Protein AF-A0A7K1J5N8-F1 (afdb_monomer)

InterPro domains:
  IPR025191 Protein of unknown function DUF4125 [PF13526] (4-73)

Structure (mmCIF, N/CA/C/O backbone):
data_AF-A0A7K1J5N8-F1
#
_entry.id   AF-A0A7K1J5N8-F1
#
loop_
_a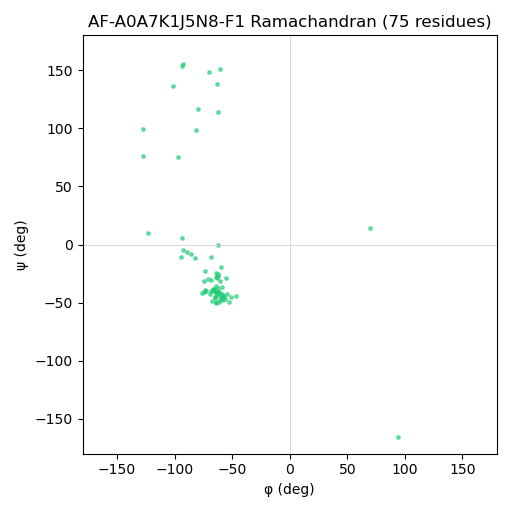tom_site.group_PDB
_atom_site.id
_atom_site.type_symbol
_atom_site.label_atom_id
_atom_site.label_alt_id
_atom_site.label_comp_id
_atom_site.label_asym_id
_atom_site.label_entity_id
_atom_site.label_seq_id
_atom_site.pdbx_PDB_ins_code
_atom_site.Cartn_x
_atom_site.Cartn_y
_atom_site.Cartn_z
_atom_site.occupancy
_atom_site.B_iso_or_equiv
_atom_site.auth_seq_id
_atom_site.auth_comp_id
_atom_site.auth_asym_id
_atom_site.auth_atom_id
_atom_site.pdbx_PDB_model_num
ATOM 1 N N . MET A 1 1 ? -2.666 -3.573 17.593 1.00 64.12 1 MET A N 1
ATOM 2 C CA . MET A 1 1 ? -1.826 -2.827 16.638 1.00 64.12 1 MET A CA 1
ATOM 3 C C . MET A 1 1 ? -2.326 -1.398 16.630 1.00 64.12 1 MET A C 1
ATOM 5 O O . MET A 1 1 ? -3.531 -1.208 16.717 1.00 64.12 1 MET A O 1
ATOM 9 N N . ASN A 1 2 ? -1.430 -0.423 16.635 1.00 81.44 2 ASN A N 1
ATOM 10 C CA . ASN A 1 2 ? -1.773 0.995 16.754 1.00 81.44 2 ASN A CA 1
ATOM 11 C C . ASN A 1 2 ? -1.924 1.579 15.341 1.00 81.44 2 ASN A C 1
ATOM 13 O O . ASN A 1 2 ? -1.265 1.092 14.424 1.00 81.44 2 ASN A O 1
ATOM 17 N N . GLU A 1 3 ? -2.685 2.657 15.162 1.00 81.25 3 GLU A N 1
ATOM 18 C CA . GLU A 1 3 ? -2.888 3.304 13.851 1.00 81.25 3 GLU A CA 1
ATOM 19 C C . GLU A 1 3 ? -1.566 3.614 13.122 1.00 81.25 3 GLU A C 1
ATOM 21 O O . GLU A 1 3 ? -1.376 3.243 11.969 1.00 81.25 3 GLU A O 1
ATOM 26 N N . GLN A 1 4 ? -0.580 4.158 13.837 1.00 82.56 4 GLN A N 1
ATOM 27 C CA . GLN A 1 4 ? 0.763 4.438 13.309 1.00 82.56 4 GLN A CA 1
ATOM 28 C C . GLN A 1 4 ? 1.482 3.182 12.777 1.00 82.56 4 GLN A C 1
ATOM 30 O O . GLN A 1 4 ? 2.203 3.236 11.778 1.00 82.56 4 GLN A O 1
ATOM 35 N N . GLN A 1 5 ? 1.291 2.035 13.437 1.00 84.94 5 GLN A N 1
ATOM 36 C CA . GLN A 1 5 ? 1.864 0.759 13.001 1.00 84.94 5 GLN A CA 1
ATOM 37 C C . GLN A 1 5 ? 1.134 0.225 11.768 1.00 84.94 5 GLN A C 1
ATOM 39 O O . GLN A 1 5 ? 1.781 -0.287 10.858 1.00 84.94 5 GLN A O 1
ATOM 44 N N . LEU A 1 6 ? -0.189 0.385 11.727 1.00 86.62 6 LEU A N 1
ATOM 45 C CA . LEU A 1 6 ? -1.031 -0.016 10.606 1.00 86.62 6 LEU A CA 1
ATOM 46 C C . LEU A 1 6 ? -0.683 0.779 9.340 1.00 86.62 6 LEU A C 1
ATOM 48 O O . LEU A 1 6 ? -0.387 0.190 8.304 1.00 86.62 6 LEU A O 1
ATOM 52 N N . VAL A 1 7 ? -0.599 2.107 9.447 1.00 86.50 7 VAL A N 1
ATOM 53 C CA . VAL A 1 7 ? -0.173 2.994 8.353 1.00 86.50 7 VAL A CA 1
ATOM 54 C C . VAL A 1 7 ? 1.234 2.637 7.873 1.00 86.50 7 VAL A C 1
ATOM 56 O O . VAL A 1 7 ? 1.480 2.540 6.673 1.00 86.50 7 VAL A O 1
ATOM 59 N N . SER A 1 8 ? 2.160 2.363 8.796 1.00 86.94 8 SER A N 1
ATOM 60 C CA . SER A 1 8 ? 3.523 1.952 8.438 1.00 86.94 8 SER A CA 1
ATOM 61 C C . SER A 1 8 ? 3.560 0.627 7.668 1.00 86.94 8 SER A C 1
ATOM 63 O O . SER A 1 8 ? 4.373 0.476 6.755 1.00 86.94 8 SER A O 1
ATOM 65 N N . GLN A 1 9 ? 2.703 -0.336 8.019 1.00 88.00 9 GLN A N 1
ATOM 66 C CA . GLN A 1 9 ? 2.586 -1.601 7.290 1.00 88.00 9 GLN A CA 1
ATOM 67 C C . GLN A 1 9 ? 2.005 -1.393 5.895 1.00 88.00 9 GLN A C 1
ATOM 69 O O . GLN A 1 9 ? 2.623 -1.831 4.930 1.00 88.00 9 GLN A O 1
ATOM 74 N N . ILE A 1 10 ? 0.901 -0.649 5.781 1.00 87.69 10 ILE A N 1
ATOM 75 C CA . ILE A 1 10 ? 0.281 -0.304 4.495 1.00 87.69 10 ILE A CA 1
ATOM 76 C C . ILE A 1 10 ? 1.310 0.327 3.557 1.00 87.69 10 ILE A C 1
ATOM 78 O O . ILE A 1 10 ? 1.488 -0.133 2.435 1.00 87.69 10 ILE A O 1
ATOM 82 N N . ILE A 1 11 ? 2.058 1.327 4.031 1.00 86.50 11 ILE A N 1
ATOM 83 C CA . ILE A 1 11 ? 3.057 2.015 3.207 1.00 86.50 11 ILE A CA 1
ATOM 84 C C . ILE A 1 11 ? 4.190 1.074 2.777 1.00 86.50 11 ILE A C 1
ATOM 86 O O . ILE A 1 11 ? 4.719 1.219 1.676 1.00 86.50 11 ILE A O 1
ATOM 90 N N . ASN A 1 12 ? 4.601 0.127 3.624 1.00 85.62 12 ASN A N 1
ATOM 91 C CA . ASN A 1 12 ? 5.630 -0.843 3.252 1.00 85.62 12 ASN A CA 1
ATOM 92 C C . ASN A 1 12 ? 5.130 -1.831 2.192 1.00 85.62 12 ASN A C 1
ATOM 94 O O . ASN A 1 12 ? 5.875 -2.091 1.248 1.00 85.62 12 ASN A O 1
ATOM 98 N N . GLU A 1 13 ? 3.900 -2.332 2.319 1.00 84.62 13 GLU A N 1
ATOM 99 C CA . GLU A 1 13 ? 3.290 -3.223 1.324 1.00 84.62 13 GLU A CA 1
ATOM 100 C C . GLU A 1 13 ? 3.070 -2.500 -0.006 1.00 84.62 13 GLU A C 1
ATOM 102 O O . GLU A 1 13 ? 3.484 -2.984 -1.059 1.00 84.62 13 GLU A O 1
ATOM 107 N N . GLU A 1 14 ? 2.531 -1.280 0.028 1.00 82.69 14 GLU A N 1
ATOM 108 C CA . GLU A 1 14 ? 2.397 -0.457 -1.171 1.00 82.69 14 GLU A CA 1
ATOM 109 C C . GLU A 1 14 ? 3.739 -0.136 -1.804 1.00 82.69 14 GLU A C 1
ATOM 111 O O . GLU A 1 14 ? 3.858 -0.153 -3.022 1.00 82.69 14 GLU A O 1
ATOM 116 N N . TRP A 1 15 ? 4.763 0.160 -1.002 1.00 81.75 15 TRP A N 1
ATOM 117 C CA . TRP A 1 15 ? 6.099 0.405 -1.528 1.00 81.75 15 TRP A CA 1
ATOM 118 C C . TRP A 1 15 ? 6.664 -0.844 -2.200 1.00 81.75 15 TRP A C 1
ATOM 120 O O . TRP A 1 15 ? 7.264 -0.738 -3.267 1.00 81.75 15 TRP A O 1
ATOM 130 N N . ASN A 1 16 ? 6.464 -2.021 -1.603 1.00 81.50 16 ASN A N 1
ATOM 131 C CA . ASN A 1 16 ? 6.888 -3.290 -2.177 1.00 81.50 16 ASN A CA 1
ATOM 132 C C . ASN A 1 16 ? 6.184 -3.546 -3.515 1.00 81.50 16 ASN A C 1
ATOM 134 O O . ASN A 1 16 ? 6.846 -3.775 -4.527 1.00 81.50 16 ASN A O 1
ATOM 138 N N . GLN A 1 17 ? 4.859 -3.402 -3.558 1.00 76.94 17 GLN A N 1
ATOM 139 C CA . GLN A 1 17 ? 4.089 -3.498 -4.796 1.00 76.94 17 GLN A CA 1
ATOM 140 C C . GLN A 1 17 ? 4.549 -2.450 -5.819 1.00 76.94 17 GLN A C 1
ATOM 142 O O . GLN A 1 17 ? 4.820 -2.792 -6.966 1.00 76.94 17 GLN A O 1
ATOM 147 N N . PHE A 1 18 ? 4.751 -1.198 -5.410 1.00 74.75 18 PHE A N 1
ATOM 148 C CA . PHE A 1 18 ? 5.199 -0.098 -6.265 1.00 74.75 18 PHE A CA 1
ATOM 149 C C . PHE A 1 18 ? 6.609 -0.298 -6.837 1.00 74.75 18 PHE A C 1
ATOM 151 O O . PHE A 1 18 ? 6.904 0.208 -7.915 1.00 74.75 18 PHE A O 1
ATOM 158 N N . GLN A 1 19 ? 7.508 -1.033 -6.172 1.00 71.06 19 GLN A N 1
ATOM 159 C CA . GLN A 1 19 ? 8.801 -1.406 -6.769 1.00 71.06 19 GLN A CA 1
ATOM 160 C C . GLN A 1 19 ? 8.644 -2.456 -7.879 1.00 71.06 19 GLN A C 1
ATOM 162 O O . GLN A 1 19 ? 9.439 -2.465 -8.816 1.00 71.06 19 GLN A O 1
ATOM 167 N N . HIS A 1 20 ? 7.623 -3.312 -7.790 1.00 67.12 20 HIS A N 1
ATOM 168 C CA . HIS A 1 20 ? 7.348 -4.370 -8.764 1.00 67.12 20 HIS A CA 1
ATOM 169 C C . HIS A 1 20 ? 6.501 -3.902 -9.961 1.00 67.12 20 HIS A C 1
ATOM 171 O O . HIS A 1 20 ? 6.363 -4.637 -10.939 1.00 67.12 20 HIS A O 1
ATOM 177 N N . THR A 1 21 ? 5.964 -2.678 -9.938 1.00 63.00 21 THR A N 1
ATOM 178 C CA . THR A 1 21 ? 5.271 -2.089 -11.090 1.00 63.00 21 THR A CA 1
ATOM 179 C C . THR A 1 21 ? 6.275 -1.533 -12.102 1.00 63.00 21 THR A C 1
ATOM 181 O O . THR A 1 21 ? 6.982 -0.561 -11.817 1.00 63.00 21 THR A O 1
ATOM 184 N N . ASN A 1 22 ? 6.299 -2.094 -13.313 1.00 54.94 22 ASN A N 1
ATOM 185 C CA . ASN A 1 22 ? 6.884 -1.426 -14.476 1.00 54.94 22 ASN A CA 1
ATOM 186 C C . ASN A 1 22 ? 5.842 -0.446 -15.027 1.00 54.94 22 ASN A C 1
ATOM 188 O O . ASN A 1 22 ? 4.930 -0.850 -15.744 1.00 54.94 22 ASN A O 1
ATOM 192 N N . ASN A 1 23 ? 5.957 0.836 -14.678 1.00 53.56 23 ASN A N 1
ATOM 193 C CA . ASN A 1 23 ? 5.177 1.878 -15.345 1.00 53.56 23 ASN A CA 1
ATOM 194 C C . ASN A 1 23 ? 5.509 1.905 -16.848 1.00 53.56 23 ASN A C 1
ATOM 19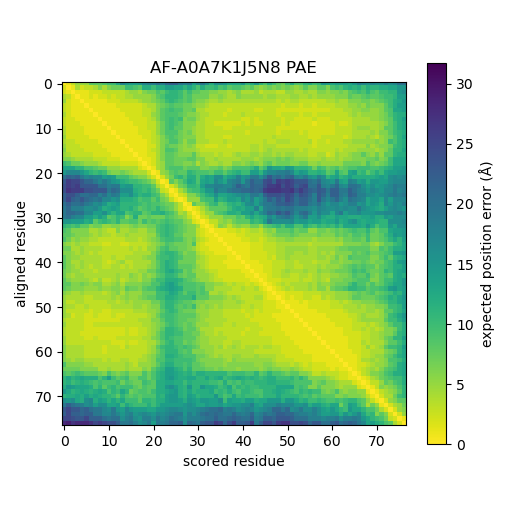6 O O . ASN A 1 23 ? 6.641 1.620 -17.244 1.00 53.56 23 ASN A O 1
ATOM 200 N N . GLU A 1 24 ? 4.547 2.320 -17.678 1.00 47.38 24 GLU A N 1
ATOM 201 C CA . GLU A 1 24 ? 4.632 2.358 -19.154 1.00 47.38 24 GLU A CA 1
ATOM 202 C C . GLU A 1 24 ? 5.742 3.295 -19.707 1.00 47.38 24 GLU A C 1
ATOM 204 O O . GLU A 1 24 ? 5.958 3.354 -20.914 1.00 47.38 24 GLU A O 1
ATOM 209 N N . GLY A 1 25 ? 6.505 3.978 -18.838 1.00 47.53 25 GLY A N 1
ATOM 210 C CA . GLY A 1 25 ? 7.668 4.816 -19.171 1.00 47.53 25 GLY A CA 1
ATOM 211 C C . GLY A 1 25 ? 8.985 4.436 -18.468 1.00 47.53 25 GLY A C 1
ATOM 212 O O . GLY A 1 25 ? 9.943 5.204 -18.530 1.00 47.53 25 GLY A O 1
ATOM 213 N N . GLY A 1 26 ? 9.052 3.284 -17.787 1.00 56.72 26 GLY A N 1
ATOM 214 C CA . GLY A 1 26 ? 10.215 2.851 -16.999 1.00 56.72 26 GLY A CA 1
ATOM 215 C C . GLY A 1 26 ? 10.141 3.225 -15.511 1.00 56.72 26 GLY A C 1
ATOM 216 O O . GLY A 1 26 ? 9.075 3.554 -14.988 1.00 56.72 26 GLY A O 1
ATOM 217 N N . ARG A 1 27 ? 11.281 3.131 -14.806 1.00 54.56 27 ARG A N 1
ATOM 218 C CA . ARG A 1 27 ? 11.373 3.332 -13.349 1.00 54.56 27 ARG A CA 1
ATOM 219 C C . ARG A 1 27 ? 10.959 4.766 -12.982 1.00 54.56 27 ARG A C 1
ATOM 221 O O . ARG A 1 27 ? 11.647 5.715 -13.353 1.00 54.56 27 ARG A O 1
ATOM 228 N N . ALA A 1 28 ? 9.855 4.947 -12.258 1.00 58.88 28 ALA A N 1
ATOM 229 C CA . ALA A 1 28 ? 9.431 6.268 -11.800 1.00 58.88 28 ALA A CA 1
ATOM 230 C C . ALA A 1 28 ? 10.486 6.846 -10.843 1.00 58.88 28 ALA A C 1
ATOM 232 O O . ALA A 1 28 ? 10.979 6.140 -9.967 1.00 58.88 28 ALA A O 1
ATOM 233 N N . ASN A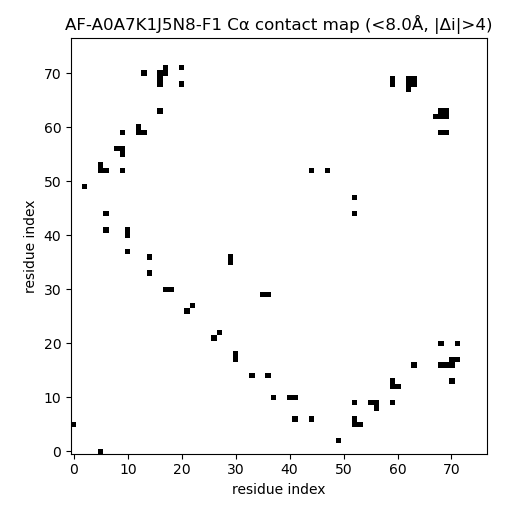 1 29 ? 10.807 8.139 -10.949 1.00 57.34 29 ASN A N 1
ATOM 234 C CA . ASN A 1 29 ? 11.800 8.792 -10.078 1.00 57.34 29 ASN A CA 1
ATOM 235 C C . ASN A 1 29 ? 11.459 8.627 -8.576 1.00 57.34 29 ASN A C 1
ATOM 237 O O . ASN A 1 29 ? 12.334 8.515 -7.718 1.00 57.34 29 ASN A O 1
ATOM 241 N N . CYS A 1 30 ? 10.163 8.504 -8.264 1.00 55.44 30 CYS A N 1
ATOM 242 C CA . CYS A 1 30 ? 9.644 8.215 -6.929 1.00 55.44 30 CYS A CA 1
ATOM 243 C C . CYS A 1 30 ? 10.051 6.834 -6.386 1.00 55.44 30 CYS A C 1
ATOM 245 O O . CYS A 1 30 ? 10.126 6.680 -5.173 1.00 55.44 30 CYS A O 1
ATOM 247 N N . GLN A 1 31 ? 10.374 5.849 -7.234 1.00 59.53 31 GLN A N 1
ATOM 248 C CA . GLN A 1 31 ? 10.858 4.525 -6.811 1.00 59.53 31 GLN A CA 1
ATOM 249 C C . GLN A 1 31 ? 12.262 4.579 -6.180 1.00 59.53 31 GLN A C 1
ATOM 251 O O . GLN A 1 31 ? 12.689 3.591 -5.585 1.00 59.53 31 GLN A O 1
ATOM 256 N N . GLY A 1 32 ? 12.972 5.711 -6.279 1.00 67.38 32 GLY A N 1
ATOM 257 C CA . GLY A 1 32 ? 14.261 5.940 -5.619 1.00 67.38 32 GLY A CA 1
ATOM 258 C C . GLY A 1 32 ? 14.179 6.647 -4.260 1.00 67.38 32 GLY A C 1
ATOM 259 O O . GLY A 1 32 ? 15.182 6.693 -3.554 1.00 67.38 32 GLY A O 1
ATOM 260 N N . ASN A 1 33 ? 13.019 7.193 -3.867 1.00 75.88 33 ASN 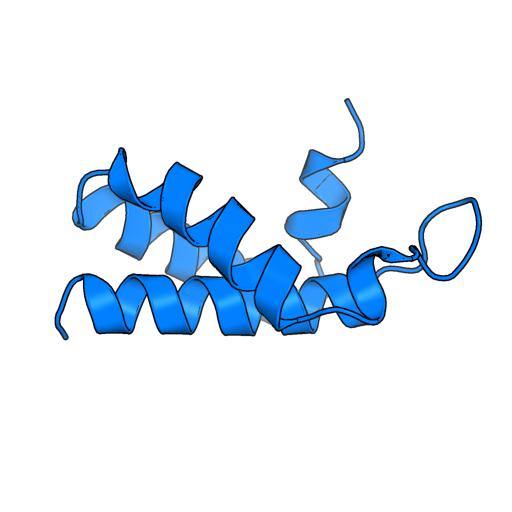A N 1
ATOM 261 C CA . ASN A 1 33 ? 12.889 8.031 -2.668 1.00 75.88 33 ASN A CA 1
ATOM 262 C C . ASN A 1 33 ? 11.766 7.541 -1.740 1.00 75.88 33 ASN A C 1
ATOM 264 O O . ASN A 1 33 ? 10.688 8.135 -1.655 1.00 75.88 33 ASN A O 1
ATOM 268 N N . LYS A 1 34 ? 12.049 6.448 -1.016 1.00 75.38 34 LYS A N 1
ATOM 269 C CA . LYS A 1 34 ? 11.140 5.866 -0.014 1.00 75.38 34 LYS A CA 1
ATOM 270 C C . LYS A 1 34 ? 10.683 6.881 1.054 1.00 75.38 34 LYS A C 1
ATOM 272 O O . LYS A 1 34 ? 9.488 6.895 1.338 1.00 75.38 34 LYS A O 1
ATOM 277 N N . PRO A 1 35 ? 11.549 7.758 1.610 1.00 80.38 35 PRO A N 1
ATOM 278 C CA . PRO A 1 35 ? 11.113 8.766 2.581 1.00 80.38 35 PRO A CA 1
ATOM 279 C C . PRO A 1 35 ? 10.047 9.726 2.038 1.00 80.38 35 PRO A C 1
ATOM 281 O O . PRO A 1 35 ? 9.057 9.998 2.710 1.00 80.38 35 PRO A O 1
ATOM 284 N N . MET A 1 36 ? 10.209 10.208 0.803 1.00 78.50 36 MET A N 1
ATOM 285 C CA . MET A 1 36 ? 9.224 11.095 0.176 1.00 78.50 36 MET A CA 1
ATOM 286 C C . MET A 1 36 ? 7.893 10.375 -0.082 1.00 78.50 36 MET A C 1
ATOM 288 O O . MET A 1 36 ? 6.831 10.942 0.174 1.00 78.50 36 MET A O 1
ATOM 292 N N . PHE A 1 37 ? 7.943 9.114 -0.523 1.00 80.25 37 PHE A N 1
ATOM 293 C CA . PHE A 1 37 ? 6.752 8.276 -0.679 1.00 80.25 37 PHE A CA 1
ATOM 294 C C . PHE A 1 37 ? 6.015 8.086 0.651 1.00 80.25 37 PHE A C 1
ATOM 296 O O . PHE A 1 37 ? 4.803 8.277 0.716 1.00 80.25 37 PHE A O 1
ATOM 303 N N . GLN A 1 38 ? 6.750 7.781 1.724 1.00 82.69 38 GLN A N 1
ATOM 304 C CA . GLN A 1 38 ? 6.190 7.615 3.064 1.00 82.69 38 GLN A CA 1
ATOM 305 C C . GLN A 1 38 ? 5.461 8.868 3.545 1.00 82.69 38 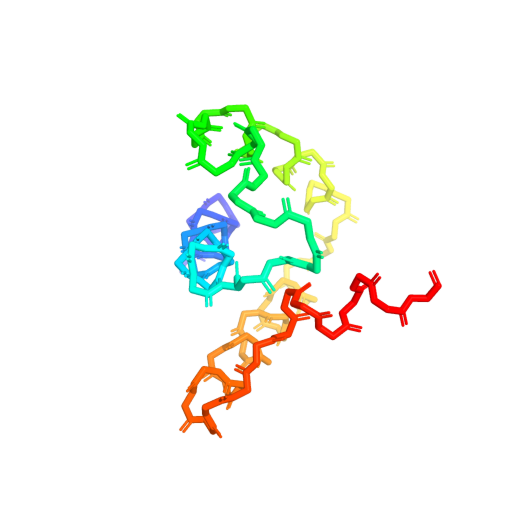GLN A C 1
ATOM 307 O O . GLN A 1 38 ? 4.325 8.759 3.992 1.00 82.69 38 GLN A O 1
ATOM 312 N N . ILE A 1 39 ? 6.075 10.047 3.409 1.00 83.00 39 ILE A N 1
ATOM 313 C CA . ILE A 1 39 ? 5.464 11.317 3.830 1.00 83.00 39 ILE A CA 1
ATOM 314 C C . ILE A 1 39 ? 4.164 11.571 3.058 1.00 83.00 39 ILE A C 1
ATOM 316 O O . ILE A 1 39 ? 3.133 11.860 3.657 1.00 83.00 39 ILE A O 1
ATOM 320 N N . MET A 1 40 ? 4.186 11.415 1.733 1.00 79.94 40 MET A N 1
ATOM 321 C CA . MET A 1 40 ? 3.016 11.675 0.892 1.00 79.94 40 MET A CA 1
ATOM 322 C C . MET A 1 40 ? 1.869 10.686 1.145 1.00 79.94 40 MET A C 1
ATOM 324 O O . MET A 1 40 ? 0.701 11.075 1.104 1.00 79.94 40 MET A O 1
ATOM 328 N N . ARG A 1 41 ? 2.178 9.406 1.384 1.00 82.81 41 ARG A N 1
ATOM 329 C CA . ARG A 1 41 ? 1.159 8.391 1.681 1.00 82.81 41 ARG A CA 1
ATOM 330 C C . ARG A 1 41 ? 0.614 8.530 3.098 1.00 82.81 41 ARG A C 1
ATOM 332 O O . ARG A 1 41 ? -0.598 8.465 3.268 1.00 82.81 41 ARG A O 1
ATOM 339 N N . ALA A 1 42 ? 1.466 8.800 4.085 1.00 82.94 42 ALA A N 1
ATOM 340 C CA . ALA A 1 42 ? 1.036 9.013 5.465 1.00 82.94 42 ALA A CA 1
ATOM 341 C C . ALA A 1 42 ? 0.016 10.158 5.571 1.00 82.94 42 ALA A C 1
ATOM 343 O O . ALA A 1 42 ? -1.031 9.965 6.177 1.00 82.94 42 ALA A O 1
ATOM 344 N N . SER A 1 43 ? 0.249 11.290 4.894 1.00 83.12 43 SER A N 1
ATOM 345 C CA . SER A 1 43 ? -0.701 12.415 4.888 1.00 83.12 43 SER A CA 1
ATOM 346 C C . SER A 1 43 ? -2.069 12.080 4.281 1.00 83.12 43 SER A C 1
ATOM 348 O O . SER A 1 43 ? -3.058 12.715 4.630 1.00 83.12 43 SER A O 1
ATOM 350 N N . GLN A 1 44 ? -2.151 11.109 3.366 1.00 80.06 44 GLN A N 1
ATOM 351 C CA . GLN A 1 44 ? -3.434 10.655 2.813 1.00 80.06 44 GLN A CA 1
ATOM 352 C C . GLN A 1 44 ? -4.181 9.770 3.816 1.00 80.06 44 GLN A C 1
ATOM 354 O O . GLN A 1 44 ? -5.386 9.932 4.010 1.00 80.06 44 GLN A O 1
ATOM 359 N N . PHE A 1 45 ? -3.453 8.874 4.486 1.00 82.81 45 PHE A N 1
ATOM 360 C CA . PHE A 1 45 ? -4.007 7.935 5.460 1.00 82.81 45 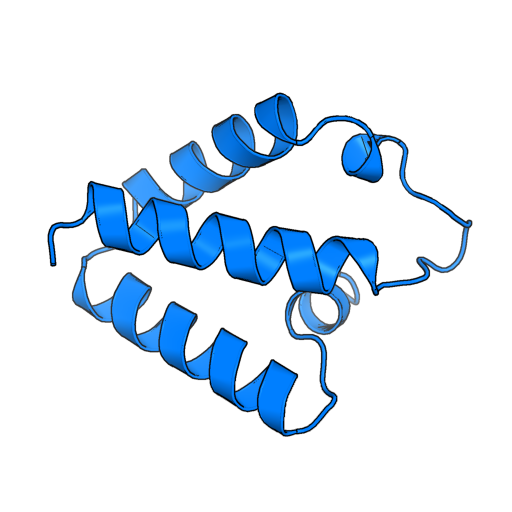PHE A CA 1
ATOM 361 C C . PHE A 1 45 ? -4.402 8.581 6.790 1.00 82.81 45 PHE A C 1
ATOM 363 O O . PHE A 1 45 ? -5.286 8.059 7.458 1.00 82.81 45 PHE A O 1
ATOM 370 N N . ASP A 1 46 ? -3.829 9.737 7.130 1.00 79.44 46 ASP A N 1
ATOM 371 C CA . ASP A 1 46 ? -4.186 10.523 8.324 1.00 79.44 46 ASP A CA 1
ATOM 372 C C . ASP A 1 46 ? -5.666 10.960 8.331 1.00 79.44 46 ASP A C 1
ATOM 374 O O . ASP A 1 46 ? -6.242 11.282 9.364 1.00 79.44 46 ASP A O 1
ATOM 378 N N . THR A 1 47 ? -6.316 10.945 7.163 1.00 84.62 47 THR A N 1
ATOM 379 C CA . THR A 1 47 ? -7.740 11.287 7.020 1.00 84.62 47 THR A CA 1
ATOM 380 C C . THR A 1 47 ? -8.680 10.079 7.109 1.00 84.62 47 THR A C 1
ATOM 382 O O . THR A 1 47 ? -9.900 10.250 7.058 1.00 84.62 47 THR A O 1
ATOM 385 N N . TRP A 1 48 ? -8.149 8.855 7.204 1.00 84.62 48 TRP A N 1
ATOM 386 C CA . TRP A 1 48 ? -8.931 7.619 7.125 1.00 84.62 48 TRP A CA 1
ATOM 387 C C . TRP A 1 48 ? -9.171 7.025 8.516 1.00 84.62 48 TRP A C 1
ATOM 389 O O . TRP A 1 48 ? -8.243 6.934 9.315 1.00 84.62 48 TRP A O 1
ATOM 399 N N . PRO A 1 49 ? -10.394 6.556 8.822 1.00 88.44 49 PRO A N 1
ATOM 400 C CA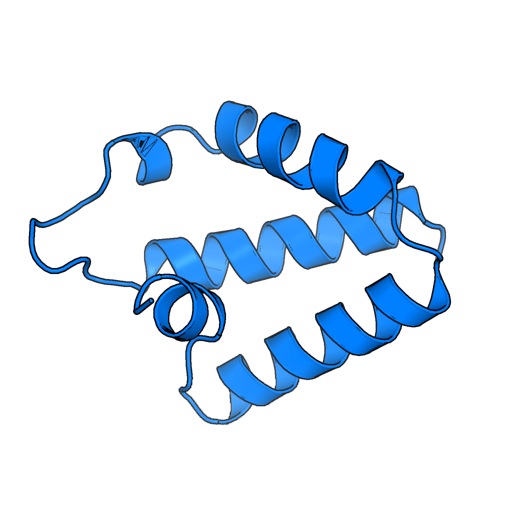 . PRO A 1 49 ? -10.655 5.888 10.089 1.00 88.44 49 PRO A CA 1
ATOM 401 C C . PRO A 1 49 ? -9.972 4.510 10.124 1.00 88.44 49 PRO A C 1
ATOM 403 O O . PRO A 1 49 ? -9.896 3.823 9.104 1.00 88.44 49 PRO A O 1
ATOM 406 N N . GLN A 1 50 ? -9.547 4.061 11.309 1.00 86.31 50 GLN A N 1
ATOM 407 C CA . GLN A 1 50 ? -8.837 2.786 11.492 1.00 86.31 50 GLN A CA 1
ATOM 408 C C . GLN A 1 50 ? -9.476 1.572 10.770 1.00 86.31 50 GLN A C 1
ATOM 410 O O . GLN A 1 50 ? -8.735 0.850 10.104 1.00 86.31 50 GLN A O 1
ATOM 415 N N . PRO A 1 51 ? -10.808 1.345 10.798 1.00 88.31 51 PRO A N 1
ATOM 416 C CA . PRO A 1 51 ? -11.415 0.216 10.083 1.00 88.31 51 PRO A CA 1
ATOM 417 C C . PRO A 1 51 ? -11.199 0.254 8.563 1.00 88.31 51 PRO A C 1
ATOM 419 O O . PRO A 1 51 ? -11.101 -0.791 7.924 1.00 88.31 51 PRO A O 1
ATOM 422 N N . LEU A 1 52 ? -11.104 1.452 7.974 1.00 87.62 52 LEU A N 1
ATOM 423 C CA . LEU A 1 52 ? -10.834 1.614 6.546 1.00 87.62 52 LEU A CA 1
ATOM 424 C C . LEU A 1 52 ? -9.380 1.264 6.219 1.00 87.62 52 LEU A C 1
ATOM 426 O O . LEU A 1 52 ? -9.122 0.600 5.220 1.00 87.62 52 LEU A O 1
ATOM 430 N N . LEU A 1 53 ? -8.440 1.662 7.081 1.00 86.50 53 LEU A N 1
ATOM 431 C CA . LEU A 1 53 ? -7.030 1.291 6.952 1.00 86.50 53 LEU A CA 1
ATOM 432 C C . LEU A 1 53 ? -6.838 -0.231 7.052 1.00 86.50 53 LEU A C 1
ATOM 434 O O . LEU A 1 53 ? -6.075 -0.805 6.280 1.00 86.50 53 LEU A O 1
ATOM 438 N N . GLU A 1 54 ? -7.556 -0.897 7.960 1.00 88.44 54 GLU A N 1
ATOM 439 C CA . GLU A 1 54 ? -7.510 -2.358 8.108 1.00 88.44 54 GLU A CA 1
ATOM 440 C C . GLU A 1 54 ? -8.065 -3.076 6.871 1.00 88.44 54 GLU A C 1
ATOM 442 O O . GLU A 1 54 ? -7.420 -3.993 6.357 1.00 88.44 54 GLU A O 1
ATOM 447 N N . SER A 1 55 ? -9.213 -2.624 6.350 1.00 89.81 55 SER A N 1
ATOM 448 C CA . SER A 1 55 ? -9.777 -3.149 5.099 1.00 89.81 55 SER A CA 1
ATOM 449 C C . SER A 1 55 ? -8.804 -2.965 3.937 1.00 89.81 55 SER A C 1
ATOM 451 O O . SER A 1 55 ? -8.536 -3.907 3.199 1.00 89.81 55 SER A O 1
ATOM 453 N N . TYR A 1 56 ? -8.216 -1.774 3.817 1.00 87.81 56 TYR A N 1
ATOM 454 C CA . TYR A 1 56 ? -7.280 -1.457 2.746 1.00 87.81 56 TYR A CA 1
ATOM 455 C C . TYR A 1 56 ? -6.008 -2.312 2.798 1.00 87.81 56 TYR A C 1
ATOM 457 O O . TYR A 1 56 ? -5.548 -2.800 1.768 1.00 87.81 56 TYR A O 1
ATOM 465 N N . LEU A 1 57 ? -5.455 -2.547 3.994 1.00 87.25 57 LEU A N 1
ATOM 466 C CA . LEU A 1 57 ? -4.327 -3.462 4.167 1.00 87.25 57 LEU A CA 1
ATOM 467 C C . LEU A 1 57 ? -4.691 -4.889 3.737 1.00 87.25 57 LEU A C 1
ATOM 469 O O . LEU A 1 57 ? -3.891 -5.554 3.081 1.00 87.25 57 LEU A O 1
ATOM 473 N N . SER A 1 58 ? -5.892 -5.352 4.094 1.00 87.62 58 SER A N 1
ATOM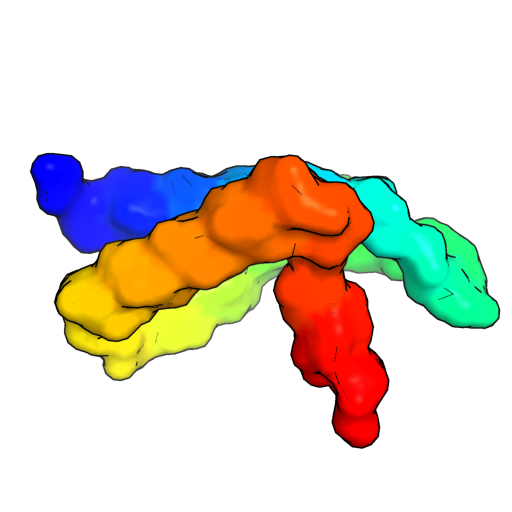 474 C CA . SER A 1 58 ? -6.368 -6.680 3.708 1.00 87.62 58 SER A CA 1
ATOM 475 C C . SER A 1 58 ? -6.482 -6.817 2.190 1.00 87.62 58 SER A C 1
ATOM 477 O O . SER A 1 58 ? -6.013 -7.811 1.635 1.00 87.62 58 SER A O 1
ATOM 479 N N . ASP A 1 59 ? -7.012 -5.796 1.516 1.00 86.31 59 ASP A N 1
ATOM 480 C CA . ASP A 1 59 ? -7.116 -5.767 0.058 1.00 86.31 59 ASP A CA 1
ATOM 481 C C . ASP A 1 59 ? -5.731 -5.774 -0.603 1.00 86.31 59 ASP A C 1
ATOM 483 O O . ASP A 1 59 ? -5.497 -6.556 -1.527 1.00 86.31 59 ASP A O 1
ATOM 487 N N . LEU A 1 60 ? -4.782 -4.974 -0.094 1.00 84.25 60 LEU A N 1
ATOM 488 C CA . LEU A 1 60 ? -3.390 -4.964 -0.564 1.00 84.25 60 LEU A CA 1
ATOM 489 C C . LEU A 1 60 ? -2.750 -6.351 -0.488 1.00 84.25 60 LEU A C 1
ATOM 491 O O . LEU A 1 60 ? -2.146 -6.796 -1.465 1.00 84.25 60 LEU A O 1
ATOM 495 N N . GLN A 1 61 ? -2.909 -7.043 0.639 1.00 84.06 61 GLN A N 1
ATOM 496 C CA . GLN A 1 61 ? -2.369 -8.388 0.840 1.00 84.06 61 GLN A CA 1
ATOM 497 C C . GLN A 1 61 ? -3.063 -9.430 -0.043 1.00 84.06 61 GLN A C 1
ATOM 499 O O . GLN A 1 61 ? -2.402 -10.307 -0.597 1.00 84.06 61 GLN A O 1
ATOM 504 N N . ALA A 1 62 ? -4.385 -9.339 -0.206 1.00 84.69 62 ALA A N 1
ATOM 505 C CA . ALA A 1 62 ? -5.144 -10.239 -1.070 1.00 84.69 62 ALA A CA 1
ATOM 506 C C . ALA A 1 62 ? -4.766 -10.067 -2.552 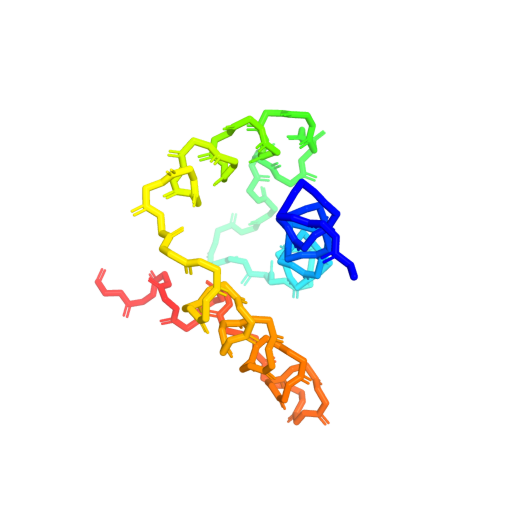1.00 84.69 62 ALA A C 1
ATOM 508 O O . ALA A 1 62 ? -4.661 -11.049 -3.294 1.00 84.69 62 ALA A O 1
ATOM 509 N N . ALA A 1 63 ? -4.522 -8.829 -2.988 1.00 79.50 63 ALA A N 1
ATOM 510 C CA . ALA A 1 63 ? -4.016 -8.553 -4.323 1.00 79.50 63 ALA A CA 1
ATOM 511 C C . ALA A 1 63 ? -2.618 -9.148 -4.518 1.00 79.50 63 ALA A C 1
ATOM 513 O O . ALA A 1 63 ? -2.434 -9.922 -5.456 1.00 79.50 63 ALA A O 1
ATOM 514 N N . ASP A 1 64 ? -1.688 -8.896 -3.593 1.00 79.06 64 ASP A N 1
ATOM 515 C CA . ASP A 1 64 ? -0.324 -9.435 -3.671 1.00 79.06 64 ASP A CA 1
ATOM 516 C C . ASP A 1 64 ? -0.324 -10.972 -3.725 1.00 79.06 64 ASP A C 1
ATOM 518 O O . ASP A 1 64 ? 0.279 -11.579 -4.612 1.00 79.06 64 ASP A O 1
ATOM 522 N N . ALA A 1 65 ? -1.122 -11.612 -2.864 1.00 78.94 65 ALA A N 1
ATOM 523 C CA . ALA A 1 65 ? -1.285 -13.065 -2.832 1.00 78.94 65 ALA A CA 1
ATOM 524 C C . ALA A 1 65 ? -1.880 -13.650 -4.128 1.00 78.94 65 ALA A C 1
ATOM 526 O O . ALA A 1 65 ? -1.642 -14.817 -4.445 1.00 78.94 65 ALA A O 1
ATOM 527 N N . SER A 1 66 ? -2.644 -12.860 -4.889 1.00 77.00 66 SER A N 1
ATOM 528 C CA . SER A 1 66 ? -3.199 -13.251 -6.193 1.00 77.00 66 SER A CA 1
ATOM 529 C C . SER A 1 66 ? -2.320 -12.840 -7.382 1.00 77.00 66 SER A C 1
ATOM 531 O O . SER A 1 66 ? -2.720 -13.031 -8.531 1.00 77.00 66 SER A O 1
ATOM 533 N N . GLY A 1 67 ? -1.123 -12.293 -7.129 1.00 69.94 67 GLY A N 1
ATOM 534 C CA . GLY A 1 67 ? -0.217 -11.776 -8.159 1.00 69.94 67 GLY A CA 1
ATOM 535 C C . GLY A 1 67 ? -0.720 -10.494 -8.830 1.00 69.94 67 GLY A C 1
ATOM 536 O O . GLY A 1 67 ? -0.220 -10.110 -9.889 1.00 69.94 67 GLY A O 1
ATOM 537 N N . ARG A 1 68 ? -1.728 -9.847 -8.239 1.00 69.69 68 ARG A N 1
ATOM 538 C CA . ARG A 1 68 ? -2.271 -8.558 -8.665 1.00 69.69 68 ARG A CA 1
ATOM 539 C C . ARG A 1 68 ? -1.594 -7.442 -7.888 1.00 69.69 68 ARG A C 1
ATOM 541 O O . ARG A 1 68 ? -1.136 -7.620 -6.767 1.00 69.69 68 ARG A O 1
ATOM 548 N N . ASN A 1 69 ? -1.552 -6.264 -8.488 1.00 65.69 69 ASN A N 1
ATOM 549 C CA . ASN A 1 69 ? -0.906 -5.114 -7.886 1.00 65.69 69 ASN A CA 1
ATOM 550 C C . ASN A 1 69 ? -1.887 -3.946 -7.883 1.00 65.69 69 ASN A C 1
ATOM 552 O O . ASN A 1 69 ? -2.099 -3.280 -8.902 1.00 65.69 69 ASN A O 1
ATOM 556 N N . LEU A 1 70 ? -2.505 -3.738 -6.721 1.00 65.69 70 LEU A N 1
ATOM 557 C CA . LEU A 1 70 ? -3.535 -2.722 -6.509 1.00 65.69 70 LEU A CA 1
ATOM 558 C C . LEU A 1 70 ? -2.994 -1.307 -6.721 1.00 65.69 70 LEU A C 1
ATOM 560 O O . LEU A 1 70 ? -3.732 -0.430 -7.165 1.00 65.69 70 LEU A O 1
ATOM 564 N N . VAL A 1 71 ? -1.699 -1.089 -6.469 1.00 63.72 71 VAL A N 1
ATOM 565 C CA . VAL A 1 71 ? -1.054 0.209 -6.701 1.00 63.72 71 VAL A CA 1
ATOM 566 C C . VAL A 1 71 ? -1.047 0.557 -8.193 1.00 63.72 71 VAL A C 1
ATOM 568 O O . VAL A 1 71 ? -1.310 1.705 -8.533 1.00 63.72 71 VAL A O 1
ATOM 571 N N . THR A 1 72 ? -0.823 -0.415 -9.087 1.00 56.31 72 THR A N 1
ATOM 572 C CA . THR A 1 72 ? -0.929 -0.211 -10.551 1.00 56.31 72 THR A CA 1
ATOM 573 C C . THR A 1 72 ? -2.350 -0.099 -11.076 1.00 56.31 72 THR A C 1
ATOM 575 O O . THR A 1 72 ? -2.571 0.571 -12.084 1.00 56.31 72 THR A O 1
ATOM 578 N N . GLU A 1 73 ? -3.309 -0.781 -10.453 1.00 58.00 73 GLU A N 1
ATOM 579 C CA . GLU A 1 73 ? -4.701 -0.748 -10.912 1.00 58.00 73 GLU A CA 1
ATOM 580 C C . GLU A 1 73 ? -5.324 0.638 -10.686 1.00 58.00 73 GLU A C 1
ATOM 582 O O . GLU A 1 73 ? -6.121 1.088 -11.505 1.00 58.00 73 GLU A O 1
ATOM 587 N N . ASN A 1 74 ? -4.886 1.361 -9.649 1.00 50.41 74 ASN A N 1
ATOM 588 C CA . ASN A 1 74 ? -5.369 2.706 -9.331 1.00 50.41 74 ASN A CA 1
ATOM 589 C C . ASN A 1 74 ? -4.694 3.834 -10.147 1.00 50.41 74 ASN A C 1
ATOM 591 O O . ASN A 1 74 ? -5.160 4.970 -10.116 1.00 50.41 74 ASN A O 1
ATOM 595 N N . THR A 1 75 ? -3.605 3.556 -10.879 1.00 42.41 75 THR A N 1
ATOM 596 C CA . THR A 1 75 ? -2.941 4.525 -11.781 1.00 42.41 75 THR A CA 1
ATOM 597 C C . THR A 1 75 ? -3.498 4.514 -13.206 1.00 42.41 75 THR A C 1
ATOM 599 O O . THR A 1 75 ? -3.108 5.357 -14.012 1.00 42.41 75 THR A O 1
ATOM 602 N N . ARG A 1 76 ? -4.394 3.574 -13.536 1.00 35.34 76 ARG A N 1
ATOM 603 C CA . ARG A 1 76 ? -5.157 3.566 -14.792 1.00 35.34 76 ARG A CA 1
ATOM 604 C C . ARG A 1 76 ? -6.541 4.176 -14.559 1.00 35.34 76 ARG A C 1
ATOM 606 O O . ARG A 1 76 ? -7.534 3.457 -14.495 1.00 35.34 76 ARG A O 1
ATOM 613 N N . ALA A 1 77 ? -6.586 5.498 -14.447 1.00 34.59 77 ALA A N 1
ATOM 614 C CA . ALA A 1 77 ? -7.793 6.301 -14.617 1.00 34.59 77 ALA A CA 1
ATOM 615 C C . ALA A 1 77 ? -7.442 7.578 -15.385 1.00 34.59 77 ALA A C 1
ATOM 617 O O . ALA A 1 77 ? -6.415 8.203 -15.034 1.00 34.59 77 ALA A O 1
#

Foldseek 3Di:
DDLVVLLVLLLVLLLVLLLVDQDPVGDDPVNVPSPVSSVVSVVVCVPPDPVVSVVSSVVSVVCVVVVHRPNVVVVPD

Sequence (77 aa):
MNEQQLVSQIINEEWNQFQHTNNEGGRANCQGNKPMFQIMRASQFDTWPQPLLESYLSDLQAADASGRNLVTENTRA

Solvent-accessible surface area (backbone atoms only — not comparable to full-atom values): 4696 Å² total; per-residue (Å²): 137,52,69,73,58,50,53,52,49,41,52,49,53,52,49,55,48,52,68,71,53,78,48,100,86,47,86,55,79,66,76,77,35,63,71,62,50,48,55,61,50,48,66,60,51,74,76,53,57,68,72,57,54,53,50,49,42,50,50,52,52,54,26,50,77,70,76,40,53,63,73,62,59,71,68,71,119

pLDDT: mean 74.53, std 13.88, range [34.59, 89.81]

Secondary structure (DSSP, 8-state):
--HHHHHHHHHHHHHHHHHH---TTSS-GGGG-HHHHHHHHHHHHTTS-HHHHHHHHHHHHHHHHTT--HHHHTT--

Organism: NCBI:txid2610880

Radius of gyration: 12.48 Å; Cα contacts (8 Å, |Δi|>4): 44; chains: 1; bounding box: 26×26×36 Å

Mean predicted aligned error: 7.68 Å